Protein AF-A0A7V2T825-F1 (afdb_monomer_lite)

Foldseek 3Di:
DDPPQFDWDKDFPDWDWDADPVRFTWIWTKIWTDGPVDPDDTDIDIDIGGPVDDPVVVVVVRVVVVVVVVVVCQVVVPVPPHHDHDD

Structure (mmCIF, N/CA/C/O backbone):
data_AF-A0A7V2T825-F1
#
_entry.id   AF-A0A7V2T825-F1
#
loop_
_atom_site.group_PDB
_atom_site.id
_atom_site.type_symbol
_atom_site.label_atom_id
_atom_site.label_alt_id
_atom_site.label_comp_id
_atom_site.label_asym_id
_atom_site.label_entity_id
_atom_site.label_seq_id
_atom_site.pdbx_PDB_ins_code
_atom_site.Cartn_x
_atom_site.Cartn_y
_atom_site.Cartn_z
_atom_site.occupancy
_atom_site.B_iso_or_equiv
_atom_site.auth_seq_id
_atom_site.auth_comp_id
_atom_site.auth_asym_id
_atom_site.auth_atom_id
_atom_site.pdbx_PDB_model_num
ATOM 1 N N . MET A 1 1 ? 9.505 5.555 -34.830 1.00 36.56 1 MET A N 1
ATOM 2 C CA . MET A 1 1 ? 9.217 5.885 -33.421 1.00 36.56 1 MET A CA 1
ATOM 3 C C . MET A 1 1 ? 8.580 4.645 -32.816 1.00 36.56 1 MET A C 1
ATOM 5 O O . MET A 1 1 ? 7.458 4.338 -33.193 1.00 36.56 1 MET A O 1
ATOM 9 N N . SER A 1 2 ? 9.337 3.876 -32.025 1.00 37.22 2 SER A N 1
ATOM 10 C CA . SER A 1 2 ? 8.801 2.755 -31.239 1.00 37.22 2 SER A CA 1
ATOM 11 C C . SER A 1 2 ? 8.207 3.356 -29.972 1.00 37.22 2 SER A C 1
ATOM 13 O O . SER A 1 2 ? 8.896 4.100 -29.278 1.00 37.22 2 SER A O 1
ATOM 15 N N . SER A 1 3 ? 6.916 3.142 -29.742 1.00 46.50 3 SER A N 1
ATOM 16 C CA . SER A 1 3 ? 6.311 3.358 -28.430 1.00 46.50 3 SER A CA 1
ATOM 17 C C . SER A 1 3 ? 6.654 2.109 -27.638 1.00 46.50 3 SER A C 1
ATOM 19 O O . SER A 1 3 ? 5.942 1.117 -27.760 1.00 46.50 3 SER A O 1
ATOM 21 N N . ASP A 1 4 ? 7.782 2.117 -26.931 1.00 51.53 4 ASP A N 1
ATOM 22 C CA . ASP A 1 4 ? 8.081 1.037 -25.996 1.00 51.53 4 ASP A CA 1
ATOM 23 C C . ASP A 1 4 ? 7.038 1.127 -24.879 1.00 51.53 4 ASP A C 1
ATOM 25 O O . ASP A 1 4 ? 6.973 2.107 -24.131 1.00 51.53 4 ASP A O 1
ATOM 29 N N . ASP A 1 5 ? 6.137 0.149 -24.858 1.00 52.78 5 ASP A N 1
ATOM 30 C CA . ASP A 1 5 ? 5.095 0.034 -23.850 1.00 52.78 5 ASP A CA 1
ATOM 31 C C . ASP A 1 5 ? 5.759 -0.304 -22.513 1.00 52.78 5 ASP A C 1
ATOM 33 O O . ASP A 1 5 ? 6.014 -1.463 -22.184 1.00 52.78 5 ASP A O 1
ATOM 37 N N . PHE A 1 6 ? 6.058 0.737 -21.738 1.00 53.25 6 PHE A N 1
ATOM 38 C CA . PHE A 1 6 ? 6.481 0.610 -20.352 1.00 53.25 6 PHE A CA 1
ATOM 39 C C . PHE A 1 6 ? 5.442 -0.219 -19.583 1.00 53.25 6 PHE A C 1
ATOM 41 O O . PHE A 1 6 ? 4.293 0.207 -19.410 1.00 53.25 6 PHE A O 1
ATOM 48 N N . THR A 1 7 ? 5.850 -1.405 -19.131 1.00 60.09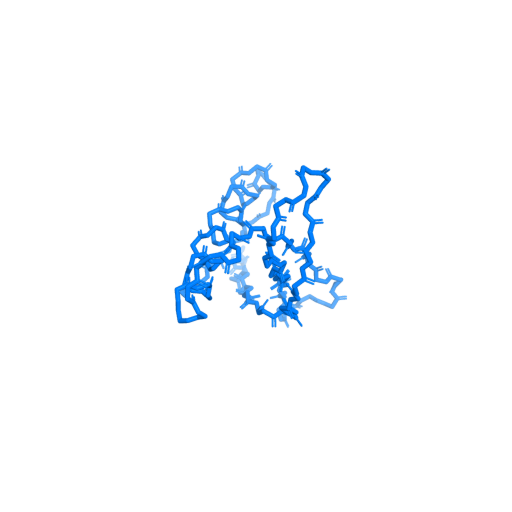 7 THR A N 1
ATOM 49 C CA . THR A 1 7 ? 5.024 -2.333 -18.353 1.00 60.09 7 THR A CA 1
ATOM 50 C C . THR A 1 7 ? 5.627 -2.446 -16.960 1.00 60.09 7 THR A C 1
ATOM 52 O O . THR A 1 7 ? 6.533 -3.245 -16.740 1.00 60.09 7 THR A O 1
ATOM 55 N N . ALA A 1 8 ? 5.135 -1.646 -16.008 1.00 69.12 8 ALA A N 1
ATOM 56 C CA . ALA A 1 8 ? 5.500 -1.827 -14.605 1.00 69.12 8 ALA A CA 1
ATOM 57 C C . ALA A 1 8 ? 4.453 -2.613 -13.836 1.00 69.12 8 ALA A C 1
ATOM 59 O O . ALA A 1 8 ? 3.241 -2.430 -13.991 1.00 69.12 8 ALA A O 1
ATOM 60 N N . LYS A 1 9 ? 4.958 -3.424 -12.915 1.00 78.81 9 LYS A N 1
ATOM 61 C CA . LYS A 1 9 ? 4.173 -4.172 -11.951 1.00 78.81 9 LYS A CA 1
ATOM 62 C C . LYS A 1 9 ? 4.309 -3.531 -10.579 1.00 78.81 9 LYS A C 1
ATOM 64 O O . LYS A 1 9 ? 5.400 -3.180 -10.140 1.00 78.81 9 LYS A O 1
ATOM 69 N N . ILE A 1 10 ? 3.185 -3.392 -9.884 1.00 83.19 10 ILE A N 1
ATOM 70 C CA . ILE A 1 10 ? 3.191 -3.027 -8.469 1.00 83.19 10 ILE A CA 1
ATOM 71 C C . ILE A 1 10 ? 3.182 -4.324 -7.659 1.00 83.19 10 ILE A C 1
ATOM 73 O O . ILE A 1 10 ? 2.366 -5.211 -7.908 1.00 83.19 10 ILE A O 1
ATOM 77 N N . GLU A 1 11 ? 4.051 -4.431 -6.665 1.00 87.00 11 GLU A N 1
ATOM 78 C CA . GLU 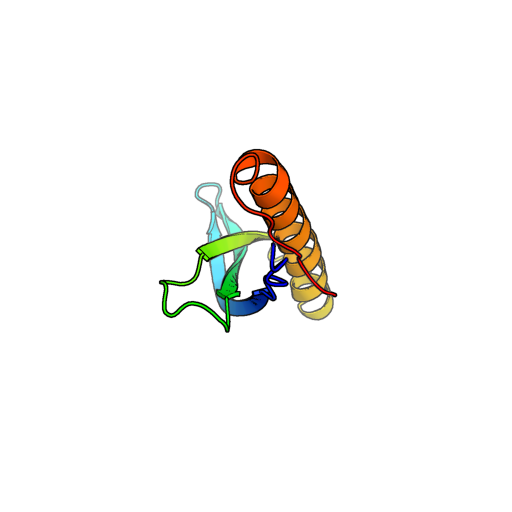A 1 11 ? 4.134 -5.594 -5.783 1.00 87.00 11 GLU A CA 1
ATOM 79 C C . GLU A 1 11 ? 4.138 -5.165 -4.320 1.00 87.00 11 GLU A C 1
ATOM 81 O O . GLU A 1 11 ? 4.709 -4.134 -3.974 1.00 87.00 11 GLU A O 1
ATOM 86 N N . ILE A 1 12 ? 3.516 -5.956 -3.438 1.00 88.25 12 ILE A N 1
ATOM 87 C CA . ILE A 1 12 ? 3.676 -5.769 -1.991 1.00 88.25 12 ILE A CA 1
ATOM 88 C C . ILE A 1 12 ? 5.005 -6.400 -1.591 1.00 88.25 12 ILE A C 1
ATOM 90 O O . ILE A 1 12 ? 5.138 -7.620 -1.578 1.00 88.25 12 ILE A O 1
ATOM 94 N N . ALA A 1 13 ? 5.962 -5.563 -1.213 1.00 88.75 13 ALA A N 1
ATOM 95 C CA . ALA A 1 13 ? 7.268 -6.000 -0.746 1.00 88.75 13 ALA A CA 1
ATOM 96 C C . ALA A 1 13 ? 7.249 -6.390 0.734 1.00 88.75 13 ALA A C 1
ATOM 98 O O . ALA A 1 13 ? 7.938 -7.318 1.156 1.00 88.75 13 ALA A O 1
ATOM 99 N N . ARG A 1 14 ? 6.474 -5.662 1.550 1.00 91.12 14 ARG A N 1
ATOM 100 C CA . ARG A 1 14 ? 6.468 -5.854 3.003 1.00 91.12 14 ARG A CA 1
ATOM 101 C C . ARG A 1 14 ? 5.165 -5.391 3.638 1.00 91.12 14 ARG A C 1
ATOM 103 O O . ARG A 1 14 ? 4.596 -4.379 3.237 1.00 91.12 14 ARG A O 1
ATOM 110 N N . ILE A 1 15 ? 4.724 -6.110 4.668 1.00 91.50 15 ILE A N 1
ATOM 111 C CA . ILE A 1 15 ? 3.638 -5.697 5.561 1.00 91.50 15 ILE A CA 1
ATOM 112 C C . ILE A 1 15 ? 4.147 -5.797 6.994 1.00 91.50 15 ILE A C 1
ATOM 114 O O . ILE A 1 15 ? 4.570 -6.866 7.430 1.00 91.50 15 ILE A O 1
ATOM 118 N N . GLU A 1 16 ? 4.073 -4.699 7.737 1.00 93.50 16 GLU A N 1
ATOM 119 C CA . GLU A 1 16 ? 4.549 -4.626 9.116 1.00 93.50 16 GLU A CA 1
ATOM 120 C C . GLU A 1 16 ? 3.557 -3.915 10.020 1.00 93.50 16 GLU A C 1
ATOM 122 O O . GLU A 1 16 ? 2.806 -3.046 9.582 1.00 93.50 16 GLU A O 1
ATOM 127 N N . ARG A 1 17 ? 3.589 -4.241 11.311 1.00 92.38 17 ARG A N 1
ATOM 128 C CA . ARG A 1 17 ? 2.893 -3.464 12.339 1.00 92.38 17 ARG A CA 1
ATOM 129 C C . ARG A 1 17 ? 3.856 -2.500 13.005 1.00 92.38 17 ARG A C 1
ATOM 131 O O . ARG A 1 17 ? 5.004 -2.846 13.261 1.00 92.38 17 ARG A O 1
ATOM 138 N N . GLY A 1 18 ? 3.343 -1.352 13.416 1.00 90.44 18 GLY A N 1
ATOM 139 C CA . GLY A 1 18 ? 3.984 -0.562 14.456 1.00 90.44 18 GLY A CA 1
ATOM 140 C C . GLY A 1 18 ? 3.107 0.589 14.907 1.00 90.44 18 GLY A C 1
ATOM 141 O O . GLY A 1 18 ? 1.880 0.482 14.907 1.00 90.44 18 GLY A O 1
ATOM 142 N N . THR A 1 19 ? 3.746 1.671 15.333 1.00 92.25 19 THR A N 1
ATOM 143 C CA . THR A 1 19 ? 3.072 2.743 16.063 1.00 92.25 19 THR A CA 1
ATOM 144 C C . THR A 1 19 ? 3.516 4.092 15.517 1.00 92.25 19 THR A C 1
ATOM 146 O O . THR A 1 19 ? 4.711 4.337 15.346 1.00 92.25 19 THR A O 1
ATOM 149 N N . ARG A 1 20 ? 2.565 4.984 15.230 1.00 84.25 20 ARG A N 1
ATOM 150 C CA . ARG A 1 20 ? 2.865 6.379 14.882 1.00 84.25 20 ARG A CA 1
ATOM 151 C C . ARG A 1 20 ? 3.430 7.114 16.093 1.00 84.25 20 ARG A C 1
ATOM 153 O O . ARG A 1 20 ? 3.200 6.725 17.234 1.00 84.25 20 ARG A O 1
ATOM 160 N N . ARG A 1 21 ? 4.081 8.256 15.854 1.00 84.06 21 ARG A N 1
ATOM 161 C CA . ARG A 1 21 ? 4.531 9.163 16.930 1.00 84.06 21 ARG A CA 1
ATOM 162 C C . ARG A 1 21 ? 3.388 9.634 17.842 1.00 84.06 21 ARG A C 1
ATOM 164 O O . ARG A 1 21 ? 3.639 9.984 18.984 1.00 84.06 21 ARG A O 1
ATOM 171 N N . THR A 1 22 ? 2.148 9.606 17.353 1.00 88.12 22 THR A N 1
ATOM 172 C CA . THR A 1 22 ? 0.924 9.904 18.114 1.00 88.12 22 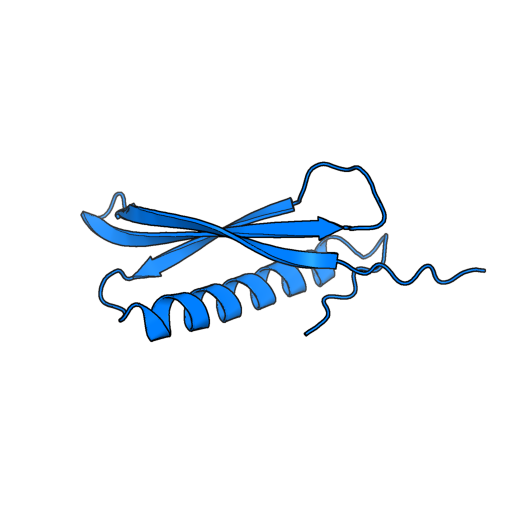THR A CA 1
ATOM 173 C C . THR A 1 22 ? 0.485 8.776 19.057 1.00 88.12 22 THR A C 1
ATOM 175 O O . THR A 1 22 ? -0.459 8.962 19.814 1.00 88.12 22 THR A O 1
ATOM 178 N N . GLY A 1 23 ? 1.127 7.602 19.016 1.00 88.38 23 GLY A N 1
ATOM 179 C CA . GLY A 1 23 ? 0.719 6.410 19.771 1.00 88.38 23 GLY A CA 1
ATOM 180 C C . GLY A 1 23 ? -0.308 5.528 19.049 1.00 88.38 23 GLY A C 1
ATOM 181 O O . GLY A 1 23 ? -0.623 4.438 19.522 1.00 88.38 23 GLY A O 1
ATOM 182 N N . GLU A 1 24 ? -0.805 5.952 17.884 1.00 89.38 24 GLU A N 1
ATOM 183 C CA . GLU A 1 24 ? -1.741 5.161 17.080 1.00 89.38 24 GLU A CA 1
ATOM 184 C C . GLU A 1 24 ? -1.069 3.907 16.520 1.00 89.38 24 GLU A C 1
ATOM 186 O O . GLU A 1 24 ? -0.009 3.978 15.890 1.00 89.38 24 GLU A O 1
ATOM 191 N N . ARG A 1 25 ? -1.719 2.755 16.699 1.00 90.69 25 ARG A N 1
ATOM 192 C CA . ARG A 1 25 ? -1.297 1.497 16.076 1.00 90.69 25 ARG A CA 1
ATOM 193 C C . ARG A 1 25 ? -1.606 1.545 14.584 1.00 90.69 25 ARG A C 1
ATOM 195 O O . ARG A 1 25 ? -2.726 1.863 14.192 1.00 90.69 25 ARG A O 1
ATOM 202 N N . VAL A 1 26 ? -0.632 1.181 13.760 1.00 92.38 26 VAL A N 1
ATOM 203 C CA . VAL A 1 26 ? -0.744 1.211 12.301 1.00 92.38 26 VAL A CA 1
ATOM 204 C C . VAL A 1 26 ? -0.101 -0.006 11.651 1.00 92.38 26 VAL A C 1
ATOM 206 O O . VAL A 1 26 ? 0.780 -0.657 12.214 1.00 92.38 26 VAL A O 1
ATOM 209 N N . TRP A 1 27 ? -0.539 -0.276 10.430 1.00 91.94 27 TRP A N 1
ATOM 210 C CA . TRP A 1 27 ? 0.150 -1.122 9.475 1.00 91.94 27 TRP A CA 1
ATOM 211 C C . TRP A 1 27 ? 0.956 -0.268 8.499 1.00 91.94 27 TRP A C 1
ATOM 213 O O . TRP A 1 27 ? 0.453 0.723 7.960 1.00 91.94 27 TRP A O 1
ATOM 223 N N . PHE A 1 28 ? 2.185 -0.695 8.243 1.00 91.19 28 PHE A N 1
ATOM 224 C CA . PHE A 1 28 ? 3.046 -0.212 7.176 1.00 91.19 28 PHE A CA 1
ATOM 225 C C . PHE A 1 28 ? 2.994 -1.231 6.047 1.00 91.19 28 PHE A C 1
ATOM 227 O O . PHE A 1 28 ? 3.357 -2.389 6.244 1.00 91.19 28 PHE A O 1
ATOM 234 N N . VAL A 1 29 ? 2.507 -0.817 4.882 1.00 91.12 29 VAL A N 1
ATOM 235 C CA . VAL A 1 29 ? 2.521 -1.658 3.685 1.00 91.12 29 VAL A CA 1
ATOM 236 C C . VAL A 1 29 ? 3.446 -1.003 2.677 1.00 91.12 29 VAL A C 1
ATOM 238 O O . VAL A 1 29 ? 3.191 0.117 2.234 1.00 91.12 29 VAL A O 1
ATOM 241 N N . THR A 1 30 ? 4.533 -1.686 2.350 1.00 91.56 30 THR A N 1
ATOM 242 C CA . THR A 1 30 ? 5.525 -1.228 1.384 1.00 91.56 30 THR A CA 1
ATOM 243 C C . THR A 1 30 ? 5.261 -1.890 0.045 1.00 91.56 30 THR A C 1
ATOM 245 O O . THR A 1 30 ? 5.151 -3.113 -0.046 1.00 91.56 30 THR A O 1
ATOM 248 N N . PHE A 1 31 ? 5.166 -1.060 -0.983 1.00 89.88 31 PHE A N 1
ATOM 249 C CA . PHE A 1 31 ? 4.993 -1.433 -2.370 1.00 89.88 31 PHE A CA 1
ATOM 250 C C . PHE A 1 31 ? 6.261 -1.122 -3.152 1.00 89.88 31 PHE A C 1
ATOM 252 O O . PHE A 1 31 ? 6.878 -0.080 -2.931 1.00 89.88 31 PHE A O 1
ATOM 259 N N . HIS A 1 32 ? 6.603 -1.992 -4.091 1.00 87.00 32 HIS A N 1
ATOM 260 C CA . HIS A 1 32 ? 7.591 -1.722 -5.125 1.00 87.00 32 HIS A CA 1
ATOM 261 C C . HIS A 1 32 ? 6.874 -1.551 -6.457 1.00 87.00 32 HIS A C 1
ATOM 263 O O . HIS A 1 32 ? 5.972 -2.324 -6.775 1.00 87.00 32 HIS A O 1
ATOM 269 N N . LEU A 1 33 ? 7.273 -0.540 -7.216 1.00 83.00 33 LEU A N 1
ATOM 270 C CA . LEU A 1 33 ? 6.993 -0.454 -8.638 1.00 83.00 33 LEU A CA 1
ATOM 271 C C . LEU A 1 33 ? 8.224 -0.999 -9.360 1.00 83.00 33 LEU A C 1
ATOM 273 O O . LEU A 1 33 ? 9.295 -0.394 -9.300 1.00 83.00 33 LEU A O 1
ATOM 277 N N . VAL A 1 34 ? 8.069 -2.170 -9.963 1.00 77.06 34 VAL A N 1
ATOM 278 C CA . VAL A 1 34 ? 9.127 -2.887 -10.672 1.00 77.06 34 VAL A CA 1
ATOM 279 C C . VAL A 1 34 ? 8.881 -2.713 -12.163 1.00 77.06 34 VAL A C 1
ATOM 281 O O . VAL A 1 34 ? 7.810 -3.072 -12.652 1.00 77.06 34 VAL A O 1
ATOM 284 N N . ASP A 1 35 ? 9.856 -2.148 -12.867 1.00 74.56 35 ASP A N 1
ATOM 285 C CA . ASP A 1 35 ? 9.910 -2.206 -14.323 1.00 74.56 35 ASP A CA 1
ATOM 286 C C . ASP A 1 35 ? 10.633 -3.497 -14.717 1.00 74.56 35 ASP A C 1
ATOM 288 O O . ASP A 1 35 ? 11.781 -3.717 -14.338 1.00 74.56 35 ASP A O 1
ATOM 292 N N . GLU A 1 36 ? 9.950 -4.386 -15.434 1.00 64.38 36 GLU A N 1
ATOM 293 C CA . GLU A 1 36 ? 10.535 -5.658 -15.875 1.00 64.38 36 GLU A CA 1
ATOM 294 C C . GLU A 1 36 ? 11.479 -5.480 -17.079 1.00 64.38 36 GLU A C 1
ATOM 296 O O . GLU A 1 36 ? 12.194 -6.411 -17.453 1.00 64.38 36 GLU A O 1
ATOM 301 N N . THR A 1 37 ? 11.495 -4.291 -17.692 1.00 58.56 37 THR A N 1
ATOM 302 C CA . THR A 1 37 ? 12.273 -3.982 -18.899 1.00 58.56 37 THR A CA 1
ATOM 303 C C . THR A 1 37 ? 13.592 -3.267 -18.609 1.00 58.56 37 THR A C 1
ATOM 305 O O . THR A 1 37 ? 14.517 -3.341 -19.422 1.00 58.56 37 THR A O 1
ATOM 308 N N . VAL A 1 38 ? 13.723 -2.636 -17.437 1.00 60.38 38 VAL A N 1
ATOM 309 C CA . VAL A 1 38 ? 14.910 -1.874 -17.032 1.00 60.38 38 VAL A CA 1
ATOM 310 C C . VAL A 1 38 ? 15.473 -2.444 -15.728 1.00 60.38 38 VAL A C 1
ATOM 312 O O . VAL A 1 38 ? 14.774 -2.550 -14.726 1.00 60.38 38 VAL A O 1
ATOM 315 N N . PHE A 1 39 ? 16.765 -2.791 -15.719 1.00 56.66 39 PHE A N 1
ATOM 316 C CA . PHE A 1 39 ? 17.500 -3.228 -14.519 1.00 56.66 39 PHE A C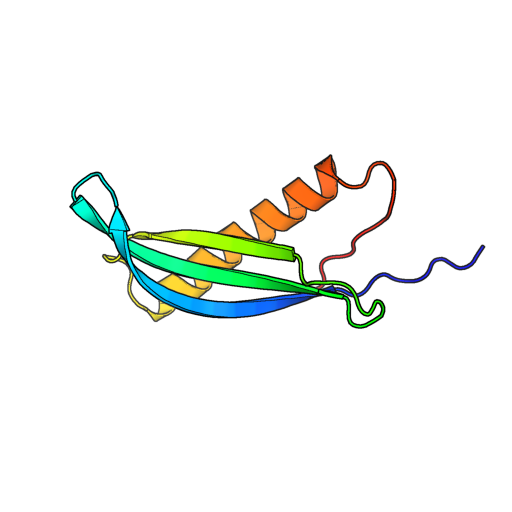A 1
ATOM 317 C C . PHE A 1 39 ? 17.827 -2.043 -13.583 1.00 56.66 39 PHE A C 1
ATOM 319 O O . PHE A 1 39 ? 18.983 -1.825 -13.220 1.00 56.66 39 PHE A O 1
ATOM 326 N N . GLU A 1 40 ? 16.820 -1.254 -13.218 1.00 67.25 40 GLU A N 1
ATOM 327 C CA . GLU A 1 40 ? 16.925 -0.139 -12.271 1.00 67.25 40 GLU A CA 1
ATOM 328 C C . GLU A 1 40 ? 16.407 -0.524 -10.879 1.00 67.25 40 GLU A C 1
ATOM 330 O O . GLU A 1 40 ? 15.691 -1.511 -10.695 1.00 67.25 40 GLU A O 1
ATOM 335 N N . GLU A 1 41 ? 16.801 0.252 -9.865 1.00 71.88 41 GLU A N 1
ATOM 336 C CA . GLU A 1 41 ? 16.291 0.060 -8.509 1.00 71.88 41 GLU A CA 1
ATOM 337 C C . GLU A 1 41 ? 14.779 0.357 -8.457 1.00 71.88 41 GLU A C 1
ATOM 339 O O . GLU A 1 41 ? 14.332 1.387 -8.969 1.00 71.88 41 GLU A O 1
ATOM 344 N N . PRO A 1 42 ? 13.964 -0.511 -7.826 1.00 76.25 42 PRO A N 1
ATOM 345 C CA . PRO A 1 42 ? 12.518 -0.351 -7.821 1.00 76.25 42 PRO A CA 1
ATOM 346 C C . PRO A 1 42 ? 12.086 0.883 -7.027 1.00 76.25 42 PRO A C 1
ATOM 348 O O . PRO A 1 42 ? 12.545 1.134 -5.905 1.00 76.25 42 PRO A O 1
ATOM 351 N N . VAL A 1 43 ? 11.104 1.616 -7.555 1.00 81.12 43 VAL A N 1
ATOM 352 C CA . VAL A 1 43 ? 10.523 2.753 -6.834 1.00 81.12 43 VAL A CA 1
ATOM 353 C C . VAL A 1 43 ? 9.711 2.225 -5.655 1.00 81.12 43 VAL A C 1
ATOM 355 O O . VAL A 1 43 ? 8.743 1.479 -5.818 1.00 81.12 43 VAL A O 1
ATOM 358 N N . THR A 1 44 ? 10.098 2.629 -4.447 1.00 86.12 44 THR A N 1
ATOM 359 C CA . THR A 1 44 ? 9.496 2.143 -3.202 1.00 86.12 44 THR A CA 1
ATOM 360 C C . THR A 1 44 ? 8.476 3.134 -2.646 1.00 86.12 44 THR A C 1
ATOM 362 O O . THR A 1 44 ? 8.776 4.309 -2.445 1.00 86.12 44 THR A O 1
ATOM 365 N N . LEU A 1 45 ? 7.279 2.648 -2.315 1.00 87.19 45 LEU A N 1
ATOM 366 C CA . LEU A 1 45 ? 6.211 3.421 -1.683 1.00 87.19 45 LEU A CA 1
ATOM 367 C C . LEU A 1 45 ? 5.732 2.732 -0.407 1.00 87.19 45 LEU A C 1
ATOM 369 O O . LEU A 1 45 ? 5.192 1.634 -0.455 1.00 87.19 45 LEU A O 1
ATOM 373 N N . THR A 1 46 ? 5.835 3.402 0.739 1.00 89.56 46 THR A N 1
ATOM 374 C CA . THR A 1 46 ? 5.250 2.900 1.992 1.00 89.56 46 THR A CA 1
ATOM 375 C C . THR A 1 46 ? 3.970 3.655 2.325 1.00 89.56 46 THR A C 1
ATOM 377 O O . THR A 1 46 ? 3.995 4.869 2.524 1.00 89.56 46 THR A O 1
ATOM 380 N N . VAL A 1 47 ? 2.851 2.938 2.436 1.00 89.75 47 VAL A N 1
ATOM 381 C CA . VAL A 1 47 ? 1.562 3.497 2.867 1.00 89.75 47 VAL A CA 1
ATOM 382 C C . VAL A 1 47 ? 1.245 3.097 4.301 1.00 89.75 47 VAL A C 1
ATOM 384 O O . VAL A 1 47 ? 1.568 1.997 4.753 1.00 89.75 47 VAL A O 1
ATOM 387 N N . TRP A 1 48 ? 0.592 4.004 5.026 1.00 90.19 48 TRP A N 1
ATOM 388 C CA . TRP A 1 48 ? 0.196 3.788 6.417 1.00 90.19 48 TRP A CA 1
ATOM 389 C C . TRP A 1 48 ? -1.315 3.595 6.509 1.00 90.19 48 TRP A C 1
ATOM 391 O O . TRP A 1 48 ? -2.102 4.418 6.013 1.00 90.19 48 TRP A O 1
ATOM 401 N N . ILE A 1 49 ? -1.718 2.512 7.163 1.00 89.38 49 ILE A N 1
ATOM 402 C CA . ILE A 1 49 ? -3.114 2.118 7.343 1.00 89.38 49 ILE A CA 1
ATOM 403 C C . ILE A 1 49 ? -3.385 1.939 8.836 1.00 89.38 49 ILE A C 1
ATOM 405 O O . ILE A 1 49 ? -2.526 1.466 9.571 1.00 89.38 49 ILE A O 1
ATOM 409 N N . ASP A 1 50 ? -4.563 2.344 9.296 1.00 88.25 50 ASP A N 1
ATOM 410 C CA . ASP A 1 50 ? -4.975 2.152 10.688 1.00 88.25 50 ASP A CA 1
ATOM 411 C C . ASP A 1 50 ? -4.980 0.653 11.051 1.00 88.25 50 ASP A C 1
ATOM 413 O O . ASP A 1 50 ? -5.482 -0.175 10.286 1.00 88.25 50 ASP A O 1
ATOM 417 N N . ALA A 1 51 ? -4.420 0.288 12.209 1.00 84.81 51 ALA A N 1
ATOM 418 C CA . ALA A 1 51 ? -4.393 -1.097 12.678 1.00 84.81 51 ALA A CA 1
ATOM 419 C C . ALA A 1 51 ? -5.759 -1.643 13.111 1.00 84.81 51 ALA A C 1
ATOM 421 O O . ALA A 1 51 ? -5.891 -2.858 13.265 1.00 84.81 51 ALA A O 1
ATOM 422 N N . ALA A 1 52 ? -6.765 -0.785 13.302 1.00 87.19 52 ALA A N 1
ATOM 423 C CA . ALA A 1 52 ? -8.139 -1.205 13.564 1.00 87.19 52 ALA A CA 1
ATOM 424 C C . ALA A 1 52 ? -8.809 -1.860 12.341 1.00 87.19 52 ALA A C 1
ATOM 426 O O . ALA A 1 52 ? -9.849 -2.505 12.487 1.00 87.19 52 ALA A O 1
ATOM 427 N N . LEU A 1 53 ? -8.231 -1.722 11.140 1.00 84.94 53 LEU A N 1
ATOM 428 C CA . LEU A 1 53 ? -8.758 -2.362 9.939 1.00 84.94 53 LEU A CA 1
ATOM 429 C C . LEU A 1 53 ? -8.503 -3.882 9.948 1.00 84.94 53 LEU A C 1
ATOM 431 O O . LEU A 1 53 ? -7.372 -4.318 10.183 1.00 84.94 53 LEU A O 1
ATOM 435 N N . PRO A 1 54 ? -9.530 -4.694 9.632 1.00 85.81 54 PRO A N 1
ATOM 436 C CA . PRO A 1 54 ? -9.372 -6.117 9.350 1.00 85.81 54 PRO A CA 1
ATOM 437 C C . PRO A 1 54 ? -8.328 -6.377 8.255 1.00 85.81 54 PRO A C 1
ATOM 439 O O . PRO A 1 54 ? -8.183 -5.573 7.333 1.00 85.81 54 PRO A O 1
ATOM 442 N N . LEU A 1 55 ? -7.609 -7.503 8.334 1.00 80.50 55 LEU A N 1
ATOM 443 C CA . LEU A 1 55 ? -6.512 -7.829 7.410 1.00 80.50 55 LEU A CA 1
ATOM 444 C C . LEU A 1 55 ? -6.973 -7.923 5.943 1.00 80.50 55 LEU A C 1
ATOM 446 O O . LEU A 1 55 ? -6.264 -7.476 5.044 1.00 80.50 55 LEU A O 1
ATOM 450 N N . ASP A 1 56 ? -8.175 -8.449 5.705 1.00 83.50 56 ASP A N 1
ATOM 451 C CA . ASP A 1 56 ? -8.812 -8.512 4.385 1.00 83.50 56 ASP A CA 1
ATOM 452 C C . ASP A 1 56 ? -9.036 -7.112 3.793 1.00 83.50 56 ASP A C 1
ATOM 454 O O . ASP A 1 56 ? -8.847 -6.900 2.597 1.00 83.50 56 ASP A O 1
ATOM 458 N N . LYS A 1 57 ? -9.344 -6.124 4.641 1.00 88.00 57 LYS A N 1
ATOM 459 C CA . LYS A 1 57 ? -9.512 -4.722 4.233 1.00 88.00 57 LYS A CA 1
ATOM 460 C C . LYS A 1 57 ? -8.195 -3.957 4.176 1.00 88.00 57 LYS A C 1
ATOM 462 O O . LYS A 1 57 ? -8.086 -3.023 3.385 1.00 88.00 57 LYS A O 1
ATOM 467 N N . LEU A 1 58 ? -7.197 -4.348 4.973 1.00 88.50 58 LEU A N 1
ATOM 468 C CA . LEU A 1 58 ? -5.866 -3.738 4.983 1.00 88.50 58 LEU A CA 1
ATOM 469 C C . LEU A 1 58 ? -5.258 -3.755 3.584 1.00 88.50 58 LEU A C 1
ATOM 471 O O . LEU A 1 58 ? -4.852 -2.711 3.081 1.00 88.50 58 LEU A O 1
ATOM 475 N N . VAL A 1 59 ? -5.215 -4.936 2.964 1.00 87.56 59 VAL A N 1
ATOM 476 C CA . VAL A 1 59 ? -4.598 -5.126 1.648 1.00 87.56 59 VAL A CA 1
ATOM 477 C C . VAL A 1 59 ? -5.340 -4.301 0.599 1.00 87.56 59 VAL A C 1
ATOM 479 O O . VAL A 1 59 ? -4.711 -3.565 -0.156 1.00 87.56 59 VAL A O 1
ATOM 482 N N . THR A 1 60 ? -6.674 -4.336 0.597 1.00 91.38 60 THR A N 1
ATOM 483 C CA . THR A 1 60 ? -7.491 -3.542 -0.331 1.00 91.38 60 THR A CA 1
ATOM 484 C C . THR A 1 60 ? -7.276 -2.035 -0.170 1.00 91.38 60 THR A C 1
ATOM 486 O O . THR A 1 60 ? -7.086 -1.333 -1.164 1.00 91.38 60 THR A O 1
ATOM 489 N N . GLU A 1 61 ? -7.290 -1.512 1.056 1.00 91.31 61 GLU A N 1
ATOM 490 C CA . GLU A 1 61 ? -7.099 -0.079 1.310 1.00 91.31 61 GLU A CA 1
ATOM 491 C C . GLU A 1 61 ? -5.663 0.371 1.019 1.00 91.31 61 GLU A C 1
ATOM 493 O O . GLU A 1 61 ? -5.456 1.445 0.446 1.00 91.31 61 GLU A O 1
ATOM 498 N N . ALA A 1 62 ? -4.672 -0.465 1.339 1.00 90.12 62 ALA A N 1
ATOM 499 C CA . ALA A 1 62 ? -3.280 -0.228 0.981 1.00 90.12 62 ALA A CA 1
ATOM 500 C C . ALA A 1 62 ? -3.109 -0.145 -0.542 1.00 90.12 62 ALA A C 1
ATOM 502 O O . ALA A 1 62 ? -2.527 0.820 -1.034 1.00 90.12 62 ALA A O 1
ATOM 503 N N . TRP A 1 63 ? -3.704 -1.079 -1.290 1.00 88.12 63 TRP A N 1
ATOM 504 C CA . TRP A 1 63 ? -3.693 -1.082 -2.754 1.00 88.12 63 TRP A CA 1
ATOM 505 C C . TRP A 1 63 ? -4.349 0.154 -3.365 1.00 88.12 63 TRP A C 1
ATOM 507 O O . TRP A 1 63 ? -3.795 0.752 -4.287 1.00 88.12 63 TRP A O 1
ATOM 517 N N . LYS A 1 64 ? -5.509 0.577 -2.847 1.00 89.94 64 LYS A N 1
ATOM 518 C CA . LYS A 1 64 ? -6.182 1.800 -3.315 1.00 89.94 64 LYS A CA 1
ATOM 519 C C . LYS A 1 64 ? -5.300 3.032 -3.132 1.00 89.94 64 LYS A C 1
ATOM 521 O O . LYS A 1 64 ? -5.211 3.854 -4.045 1.00 89.94 64 LYS A O 1
ATOM 526 N N . LYS A 1 65 ? -4.651 3.164 -1.969 1.00 89.81 65 LYS A N 1
ATOM 527 C CA . LYS A 1 65 ? -3.729 4.276 -1.697 1.00 89.81 65 LYS A CA 1
ATOM 528 C C . LYS A 1 65 ? -2.499 4.204 -2.594 1.00 89.81 65 LYS A C 1
ATOM 530 O O . LYS A 1 65 ? -2.185 5.200 -3.233 1.00 89.81 65 LYS A O 1
ATOM 535 N N . ALA A 1 66 ? -1.873 3.034 -2.705 1.00 87.50 66 ALA A N 1
ATOM 536 C CA . ALA A 1 66 ? -0.688 2.841 -3.531 1.00 87.50 66 ALA A CA 1
ATOM 537 C C . ALA A 1 66 ? -0.950 3.191 -5.000 1.00 87.50 66 ALA A C 1
ATOM 539 O O . ALA A 1 66 ? -0.248 4.029 -5.557 1.00 87.50 66 ALA A O 1
ATOM 540 N N . LYS A 1 67 ? -2.018 2.649 -5.605 1.00 84.44 67 LYS A N 1
ATOM 541 C CA . LYS A 1 67 ? -2.391 2.959 -6.996 1.00 84.44 67 LYS A CA 1
ATOM 542 C C . LYS A 1 67 ? -2.656 4.448 -7.211 1.00 84.44 67 LYS A C 1
ATOM 544 O O . LYS A 1 67 ? -2.257 4.991 -8.236 1.00 84.44 67 LYS A O 1
ATOM 549 N N . ARG A 1 68 ? -3.311 5.126 -6.259 1.00 86.12 68 ARG A N 1
ATOM 550 C CA . ARG A 1 68 ? -3.534 6.577 -6.345 1.00 86.12 68 ARG A CA 1
ATOM 551 C C . ARG A 1 68 ? -2.216 7.345 -6.307 1.00 86.12 68 ARG A C 1
ATOM 553 O O . ARG A 1 68 ? -2.005 8.185 -7.170 1.00 86.12 68 ARG A O 1
ATOM 560 N N . THR A 1 69 ? -1.344 7.039 -5.350 1.00 84.81 69 THR A N 1
ATOM 561 C CA . THR A 1 69 ? -0.054 7.721 -5.210 1.00 84.81 69 THR A CA 1
ATOM 562 C C . THR A 1 69 ? 0.846 7.468 -6.412 1.00 84.81 69 THR A C 1
ATOM 564 O O . THR A 1 69 ? 1.410 8.419 -6.933 1.00 84.81 69 THR A O 1
ATOM 567 N N . PHE A 1 70 ? 0.926 6.237 -6.923 1.00 78.69 70 PHE A N 1
ATOM 568 C CA . PHE A 1 70 ? 1.673 5.964 -8.152 1.00 78.69 70 PHE A CA 1
ATOM 569 C C . PHE A 1 70 ? 1.076 6.672 -9.368 1.00 78.69 70 PHE A C 1
ATOM 571 O O . PHE A 1 70 ? 1.831 7.176 -10.182 1.00 78.69 70 PHE A O 1
ATOM 5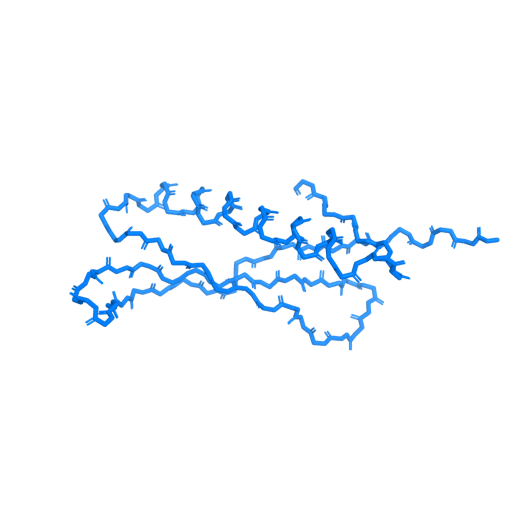78 N N . ARG A 1 71 ? -0.253 6.792 -9.475 1.00 78.31 71 ARG A N 1
ATOM 579 C CA . ARG A 1 71 ? -0.898 7.571 -10.547 1.00 78.31 71 ARG A CA 1
ATOM 580 C C . ARG A 1 71 ? -0.644 9.079 -10.429 1.00 78.31 71 ARG A C 1
ATOM 582 O O . ARG A 1 71 ? -0.627 9.795 -11.425 1.00 78.31 71 ARG A O 1
ATOM 589 N N . GLU A 1 72 ? -0.503 9.590 -9.214 1.00 76.06 72 GLU A N 1
ATOM 590 C CA . GLU A 1 72 ? -0.109 10.981 -8.986 1.00 76.06 72 GLU A CA 1
ATOM 591 C C . GLU A 1 72 ? 1.373 11.182 -9.310 1.00 76.06 72 GLU A C 1
ATOM 593 O O . GLU A 1 72 ? 1.702 12.139 -10.001 1.00 76.06 72 GLU A O 1
ATOM 598 N N . LEU A 1 73 ? 2.249 10.258 -8.904 1.00 69.62 73 LEU A N 1
ATOM 599 C CA . LEU A 1 73 ? 3.652 10.244 -9.320 1.00 69.62 73 LEU A CA 1
ATOM 600 C C . LEU A 1 73 ? 3.773 10.151 -10.840 1.00 69.62 73 LEU A C 1
ATOM 602 O O . LEU A 1 73 ? 4.542 10.905 -11.403 1.00 69.62 73 LEU A O 1
ATOM 606 N N . ASP A 1 74 ? 2.966 9.328 -11.504 1.00 66.81 74 ASP A N 1
ATOM 607 C CA . ASP A 1 74 ? 2.843 9.291 -12.961 1.00 66.81 74 ASP A CA 1
ATOM 608 C C . ASP A 1 74 ? 2.500 10.684 -13.512 1.00 66.81 74 ASP A C 1
ATOM 610 O O . ASP A 1 74 ? 3.243 11.257 -14.300 1.00 66.81 74 ASP A O 1
ATOM 614 N N . ARG A 1 75 ? 1.460 11.334 -12.988 1.00 58.25 75 ARG A N 1
ATOM 615 C CA . ARG A 1 75 ? 1.097 12.693 -13.417 1.00 58.25 75 ARG A CA 1
ATOM 616 C C . ARG A 1 75 ? 2.206 13.737 -13.204 1.00 58.25 75 ARG A C 1
ATOM 618 O O . ARG A 1 75 ? 2.286 14.677 -13.991 1.00 58.25 75 ARG A O 1
ATOM 625 N N . TYR A 1 76 ? 3.004 13.624 -12.142 1.00 53.09 76 TYR A N 1
ATOM 626 C CA . TYR A 1 76 ? 4.001 14.636 -11.765 1.00 53.09 76 TYR A CA 1
ATOM 627 C C . TYR A 1 76 ? 5.431 14.332 -12.244 1.00 53.09 76 TYR A C 1
ATOM 629 O O . TYR A 1 76 ? 6.195 15.268 -12.452 1.00 53.09 76 TYR A O 1
ATOM 637 N N . ALA A 1 77 ? 5.794 13.064 -12.442 1.00 48.56 77 ALA A N 1
ATOM 638 C CA . ALA A 1 77 ? 7.117 12.619 -12.887 1.00 48.56 77 ALA A CA 1
ATOM 639 C C . ALA A 1 77 ? 7.214 12.467 -14.416 1.00 48.56 77 ALA A C 1
ATOM 641 O O . ALA A 1 77 ? 8.310 12.349 -14.952 1.00 48.56 77 ALA A O 1
ATOM 642 N N . LEU A 1 78 ? 6.087 12.491 -15.135 1.00 45.38 78 LEU A N 1
ATOM 643 C CA . LEU A 1 78 ? 6.019 12.054 -16.534 1.00 45.38 78 LEU A CA 1
ATOM 644 C C . LEU A 1 78 ? 5.504 13.125 -17.483 1.00 45.38 78 LEU A C 1
ATOM 646 O O . LEU A 1 78 ? 4.809 12.841 -18.460 1.00 45.38 78 LEU A O 1
ATOM 650 N N . HIS A 1 79 ? 5.919 14.367 -17.250 1.00 42.84 79 HIS A N 1
ATOM 651 C CA . HIS A 1 79 ? 6.040 15.260 -18.394 1.00 42.84 79 HIS A CA 1
ATOM 652 C C . HIS A 1 79 ? 7.195 14.837 -19.329 1.00 42.84 79 HIS A C 1
ATOM 654 O O . HIS A 1 79 ? 7.241 15.332 -20.453 1.00 42.84 79 HIS A O 1
ATOM 660 N N . GLU A 1 80 ? 8.056 13.887 -18.915 1.00 36.00 80 GLU A N 1
ATOM 661 C CA . GLU A 1 80 ? 9.224 13.441 -19.692 1.00 36.00 80 GLU A CA 1
ATOM 662 C C . GLU A 1 80 ? 9.259 11.948 -20.117 1.00 36.00 80 GLU A C 1
ATOM 664 O O . GLU A 1 80 ? 9.886 11.675 -21.133 1.00 36.00 80 GLU A O 1
ATOM 669 N N . SER A 1 81 ? 8.540 10.993 -19.496 1.00 39.59 81 SER A N 1
ATOM 670 C CA . SER A 1 81 ? 8.515 9.570 -19.944 1.00 39.59 81 SER A CA 1
ATOM 671 C C . SER A 1 81 ? 7.211 8.864 -19.562 1.00 39.59 81 SER A C 1
ATOM 673 O O . SER A 1 81 ? 6.766 9.028 -18.454 1.00 39.59 81 SER A O 1
ATOM 675 N N . ARG A 1 82 ? 6.543 8.091 -20.423 1.00 44.50 82 ARG A N 1
ATOM 676 C CA . ARG A 1 82 ? 5.215 7.492 -20.134 1.00 44.50 82 ARG A CA 1
ATOM 677 C C . ARG A 1 82 ? 5.298 6.246 -19.236 1.00 44.50 82 ARG A C 1
ATOM 679 O O . ARG A 1 82 ? 5.985 5.302 -19.594 1.00 44.50 82 ARG A O 1
ATOM 686 N N . LEU A 1 83 ? 4.519 6.198 -18.155 1.00 44.97 83 LEU A N 1
ATOM 687 C CA . LEU A 1 83 ? 4.371 5.056 -17.250 1.00 44.97 83 LEU A CA 1
ATOM 688 C C . LEU A 1 83 ? 2.934 4.541 -17.387 1.00 44.97 83 LEU A C 1
ATOM 690 O O . LEU A 1 83 ? 1.974 5.262 -17.144 1.00 44.97 83 LEU A O 1
ATOM 694 N N . THR A 1 84 ? 2.747 3.292 -17.797 1.00 44.62 84 THR A N 1
ATOM 695 C CA . THR A 1 84 ? 1.408 2.693 -17.851 1.00 44.62 84 THR A CA 1
ATOM 696 C C . THR A 1 84 ? 1.252 1.749 -16.666 1.00 44.62 84 THR A C 1
ATOM 698 O O . THR A 1 84 ? 1.849 0.678 -16.630 1.00 44.62 84 THR A O 1
ATOM 701 N N . ILE A 1 85 ? 0.454 2.145 -15.668 1.00 42.12 85 ILE A N 1
ATOM 702 C CA . ILE A 1 85 ? 0.111 1.275 -14.532 1.00 42.12 85 ILE A CA 1
ATOM 703 C C . ILE A 1 85 ? -1.026 0.350 -14.975 1.00 42.12 85 ILE A C 1
ATOM 705 O O . ILE A 1 85 ? -2.187 0.768 -15.036 1.00 42.12 85 ILE A O 1
ATOM 709 N N . GLY A 1 86 ? -0.685 -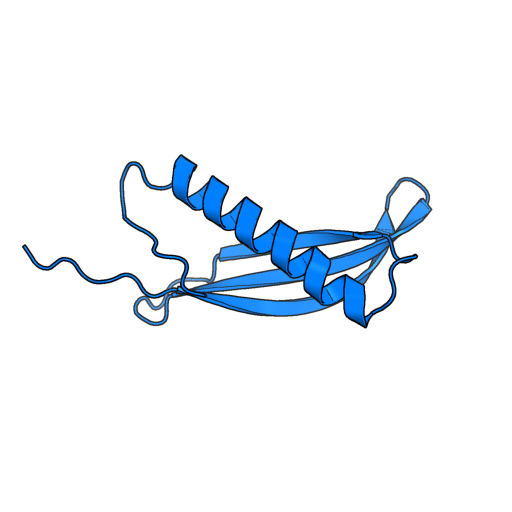0.894 -15.309 1.00 34.53 86 GLY A N 1
ATOM 710 C CA . GLY A 1 86 ? -1.655 -1.948 -15.615 1.00 34.53 86 GLY A CA 1
ATOM 711 C C . GLY A 1 86 ? -2.548 -2.328 -14.416 1.00 34.53 86 GLY A C 1
ATOM 712 O O . GLY A 1 86 ? -2.299 -1.884 -13.288 1.00 34.53 86 GLY A O 1
ATOM 713 N N . PRO A 1 87 ? -3.630 -3.101 -14.646 1.00 37.88 87 PRO A N 1
ATOM 714 C CA . PRO A 1 87 ? -4.525 -3.583 -13.590 1.00 37.88 87 PRO A CA 1
ATOM 715 C C . PRO A 1 87 ? -3.808 -4.366 -12.483 1.00 37.88 87 PRO A C 1
ATOM 717 O O . PRO A 1 87 ? -2.899 -5.160 -12.793 1.00 37.88 87 PRO A O 1
#

pLDDT: mean 75.08, std 18.25, range [34.53, 93.5]

Radius of gyration: 14.99 Å; chains: 1; bounding box: 27×24×53 Å

Sequence (87 aa):
MSSDDFTAKIEIARIERGTRRTGERVWFVTFHLVDETVFEEPVTLTVWIDAALPLDKLVTEAWKKAKRTFRELDRYALHESRLTIGP

Secondary structure (DSSP, 8-state):
------EEEEEEEEEEEEE-TTS-EEEEEEEEEEESSS-PPPEEEEEEEETTS-HHHHHHHHHHHHHHHHHHHHHHH-SSS--EE--